Protein AF-A0A353VWL2-F1 (afdb_monomer_lite)

Secondary structure (DSSP, 8-state):
-HHHHHHT---S-HHHHHHHHHHHHHHHHHHHHHHHHHHHHT---SS-HHHHHHHHTPPSSHHHHHHHHHHHHHHHTTSS-SSTTT--

pLDDT: mean 78.68, std 9.98, range [53.0, 93.0]

Foldseek 3Di:
DLVVVLVPPDDPDVVVNVVVVVVSVVVVVVVVVVVVVVVLVVDFQLDDLVVVCVVVVDDDDVVSVVLRVVSSVCCSVVVFPSDPVRSD

Sequence (88 aa):
LLTLCRADITTKNPQRVKKYMSNFEQVELKMKDVAERDALKSFQSPVRGAEIMKICGLTEGPVVGEIKVAIEEAILDGKIDNNYESAY

Radius of gyration: 22.25 Å; chains: 1; bounding box: 47×24×58 Å

Structure (mmCIF, N/CA/C/O backbone):
data_AF-A0A353VWL2-F1
#
_entry.id   AF-A0A353VWL2-F1
#
loop_
_atom_site.group_PDB
_atom_site.id
_atom_site.type_symbol
_atom_site.label_atom_id
_atom_site.label_alt_id
_atom_site.label_comp_id
_atom_site.label_asym_id
_atom_site.label_entity_id
_atom_site.label_seq_id
_atom_site.pdbx_PDB_ins_code
_atom_site.Cartn_x
_atom_site.Cartn_y
_atom_site.Cartn_z
_atom_site.occupancy
_atom_site.B_iso_or_equiv
_atom_site.auth_seq_id
_atom_site.auth_comp_id
_atom_site.auth_asym_id
_atom_site.auth_atom_id
_atom_site.pdbx_PDB_model_num
ATOM 1 N N . LEU A 1 1 ? 1.433 6.050 -16.817 1.00 69.31 1 LEU A N 1
ATOM 2 C CA . LEU A 1 1 ? 2.796 6.614 -16.653 1.00 69.31 1 LEU A CA 1
ATOM 3 C C . LEU A 1 1 ? 3.876 5.656 -17.180 1.00 69.31 1 LEU A C 1
ATOM 5 O O . LEU A 1 1 ? 4.535 6.010 -18.145 1.00 69.31 1 LEU A O 1
ATOM 9 N N . LEU A 1 2 ? 3.994 4.428 -16.648 1.00 83.38 2 LEU A N 1
ATOM 10 C CA . LEU A 1 2 ? 4.995 3.419 -17.067 1.00 83.38 2 LEU A CA 1
ATOM 11 C C . LEU A 1 2 ? 5.006 3.083 -18.572 1.00 83.38 2 LEU A C 1
ATOM 13 O O . LEU A 1 2 ? 6.075 2.954 -19.160 1.00 83.38 2 LEU A O 1
ATOM 17 N N . THR A 1 3 ? 3.836 2.982 -19.209 1.00 82.81 3 THR A N 1
ATOM 18 C CA . THR A 1 3 ? 3.699 2.653 -20.641 1.00 82.81 3 THR A CA 1
ATOM 19 C C . THR A 1 3 ? 4.413 3.648 -21.559 1.00 82.81 3 THR A C 1
ATOM 21 O O . THR A 1 3 ? 5.049 3.242 -22.527 1.00 82.81 3 THR A O 1
ATOM 24 N N . LEU A 1 4 ? 4.356 4.945 -21.236 1.00 85.94 4 LEU A N 1
ATOM 25 C CA . LEU A 1 4 ? 5.017 5.994 -22.019 1.00 85.94 4 LEU A CA 1
ATOM 26 C C . LEU A 1 4 ? 6.537 5.951 -21.822 1.00 85.94 4 LEU A C 1
ATOM 28 O O . LEU A 1 4 ? 7.282 6.029 -22.791 1.00 85.94 4 LEU A O 1
ATOM 32 N N . CYS A 1 5 ? 7.001 5.723 -20.590 1.00 83.19 5 CYS A N 1
ATOM 33 C CA . CYS A 1 5 ? 8.428 5.561 -20.301 1.00 83.19 5 CYS A CA 1
ATOM 34 C C . CYS A 1 5 ? 9.033 4.321 -20.983 1.00 83.19 5 CYS A C 1
ATOM 36 O O . CYS A 1 5 ? 10.199 4.338 -21.363 1.00 83.19 5 CYS A O 1
ATOM 38 N N . ARG A 1 6 ? 8.244 3.252 -21.162 1.00 83.62 6 ARG A N 1
ATOM 39 C CA . ARG A 1 6 ? 8.655 2.057 -21.916 1.00 83.62 6 ARG A CA 1
ATOM 40 C C . ARG A 1 6 ? 8.806 2.353 -23.410 1.00 83.62 6 ARG A C 1
ATOM 42 O O . ARG A 1 6 ? 9.734 1.844 -24.034 1.00 83.62 6 ARG A O 1
ATOM 49 N N . ALA A 1 7 ? 7.905 3.164 -23.966 1.00 84.25 7 ALA A N 1
ATOM 50 C CA . ALA A 1 7 ? 7.939 3.575 -25.368 1.00 84.25 7 ALA A CA 1
ATOM 51 C C . ALA A 1 7 ? 9.137 4.489 -25.690 1.00 84.25 7 ALA A C 1
ATOM 53 O O . ALA A 1 7 ? 9.657 4.439 -26.800 1.00 84.25 7 ALA A O 1
ATOM 54 N N . ASP A 1 8 ? 9.615 5.258 -24.709 1.00 84.31 8 ASP A N 1
ATOM 55 C CA . ASP A 1 8 ? 10.740 6.196 -24.849 1.00 84.31 8 ASP A CA 1
ATOM 56 C C . ASP A 1 8 ? 12.132 5.523 -24.796 1.00 84.31 8 ASP A C 1
ATOM 58 O O . ASP A 1 8 ? 13.172 6.176 -24.871 1.00 84.31 8 ASP A O 1
ATOM 62 N N . ILE A 1 9 ? 12.197 4.187 -24.689 1.00 82.31 9 ILE A N 1
ATOM 63 C CA . ILE A 1 9 ? 13.461 3.439 -24.761 1.00 82.31 9 ILE A CA 1
ATOM 64 C C . ILE A 1 9 ? 13.942 3.408 -26.219 1.00 82.31 9 ILE A C 1
ATOM 66 O O . ILE A 1 9 ? 13.788 2.424 -26.941 1.00 82.31 9 ILE A O 1
ATOM 70 N N . THR A 1 10 ? 14.584 4.489 -26.656 1.00 80.56 10 THR A N 1
ATOM 71 C CA . THR A 1 10 ? 15.155 4.615 -28.000 1.00 80.56 10 THR A CA 1
ATOM 72 C C . THR A 1 10 ? 16.676 4.491 -27.936 1.00 80.56 10 THR A C 1
ATOM 74 O O . THR A 1 10 ? 17.415 5.474 -27.902 1.00 80.56 10 THR A O 1
ATOM 77 N N . THR A 1 11 ? 17.195 3.263 -27.890 1.00 83.00 11 THR A N 1
ATOM 78 C CA . THR A 1 11 ? 18.642 3.022 -27.985 1.00 83.00 11 THR A CA 1
ATOM 79 C C . THR A 1 11 ? 18.947 1.925 -28.994 1.00 83.00 11 THR A C 1
ATOM 81 O O . THR A 1 11 ? 18.314 0.875 -28.995 1.00 83.00 11 THR A O 1
ATOM 84 N N . LYS A 1 12 ? 19.953 2.152 -29.848 1.00 86.56 12 LYS A N 1
ATOM 85 C CA . LYS A 1 12 ? 20.433 1.154 -30.821 1.00 86.56 12 LYS A CA 1
ATOM 86 C C . LYS A 1 12 ? 21.220 0.010 -30.170 1.00 86.56 12 LYS A C 1
ATOM 88 O O . LYS A 1 12 ? 21.559 -0.950 -30.850 1.00 86.56 12 LYS A O 1
ATOM 93 N N . ASN A 1 13 ? 21.546 0.111 -28.876 1.00 91.62 13 ASN A N 1
ATOM 94 C CA . ASN A 1 13 ? 22.289 -0.923 -28.163 1.00 91.62 13 ASN A CA 1
ATOM 95 C C . ASN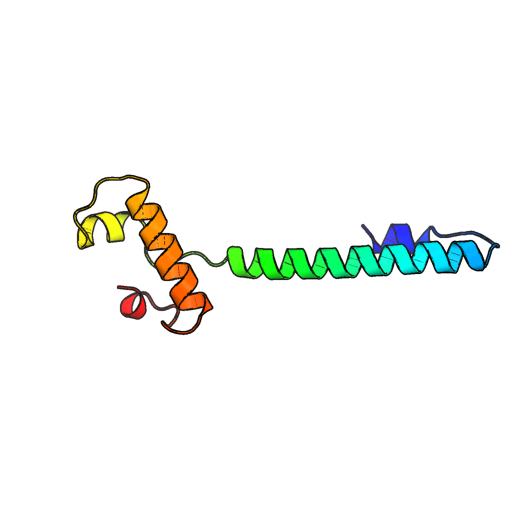 A 1 13 ? 21.325 -1.996 -27.603 1.00 91.62 13 ASN A C 1
ATOM 97 O O . ASN A 1 13 ? 20.636 -1.726 -26.612 1.00 91.62 13 ASN A O 1
ATOM 101 N N . PRO A 1 14 ? 21.318 -3.226 -28.153 1.00 89.06 14 PRO A N 1
ATOM 102 C CA . PRO A 1 14 ? 20.377 -4.274 -27.751 1.00 89.06 14 PRO A CA 1
ATOM 103 C C . PRO A 1 14 ? 20.564 -4.738 -26.298 1.00 89.06 14 PRO A C 1
ATOM 105 O O . PRO A 1 14 ? 19.600 -5.126 -25.640 1.00 89.06 14 PRO A O 1
ATOM 108 N N . GLN A 1 15 ? 21.782 -4.651 -25.752 1.00 91.69 15 GLN A N 1
ATOM 109 C CA . GLN A 1 15 ? 22.065 -5.023 -24.361 1.00 91.69 15 GLN A CA 1
ATOM 110 C C . GLN A 1 15 ? 21.415 -4.034 -23.388 1.00 91.69 15 GLN A C 1
ATOM 112 O O . GLN A 1 15 ? 20.864 -4.434 -22.361 1.00 91.69 15 GLN A O 1
ATOM 117 N N . ARG A 1 16 ? 21.428 -2.738 -23.731 1.00 87.94 16 ARG A N 1
ATOM 118 C CA . ARG A 1 16 ? 20.763 -1.692 -22.942 1.00 87.94 16 ARG A CA 1
ATOM 119 C C . ARG A 1 16 ? 19.247 -1.834 -23.001 1.00 87.94 16 ARG A C 1
ATOM 121 O O . ARG A 1 16 ? 18.619 -1.761 -21.951 1.00 87.94 16 ARG A O 1
ATOM 128 N N . VAL A 1 17 ? 18.678 -2.114 -24.179 1.00 87.94 17 VAL A N 1
ATOM 129 C CA . VAL A 1 17 ? 17.237 -2.397 -24.324 1.00 87.94 17 VAL A CA 1
ATOM 130 C C . VAL A 1 17 ? 16.824 -3.547 -23.407 1.00 87.94 17 VAL A C 1
ATOM 132 O O . VAL A 1 17 ? 15.914 -3.382 -22.598 1.00 87.94 17 VAL A O 1
ATOM 135 N N . LYS A 1 18 ? 17.538 -4.680 -23.464 1.00 89.06 18 LYS A N 1
ATOM 136 C CA . LYS A 1 18 ? 17.235 -5.853 -22.631 1.00 89.06 18 LYS A CA 1
ATOM 137 C C . LYS A 1 18 ? 17.310 -5.533 -21.135 1.00 89.06 18 LYS A C 1
ATOM 139 O O . LYS A 1 18 ? 16.418 -5.915 -20.383 1.00 89.06 18 LYS A O 1
ATOM 144 N N . LYS A 1 19 ? 18.342 -4.797 -20.709 1.00 90.31 19 LYS A N 1
ATOM 145 C CA . LYS A 1 19 ? 18.510 -4.378 -19.310 1.00 90.31 19 LYS A CA 1
ATOM 146 C C . LYS A 1 19 ? 17.365 -3.478 -18.839 1.00 90.31 19 LYS A C 1
ATOM 148 O O . LYS A 1 19 ? 16.811 -3.712 -17.771 1.00 90.31 19 LYS A O 1
ATOM 153 N N . TYR A 1 20 ? 17.005 -2.459 -19.619 1.00 88.50 20 TYR A N 1
ATOM 154 C CA . TYR A 1 20 ? 15.943 -1.530 -19.233 1.00 88.50 20 TYR A CA 1
ATOM 155 C C . TYR A 1 20 ? 14.577 -2.213 -19.205 1.00 88.50 20 TYR A C 1
ATOM 157 O O . TYR A 1 20 ? 13.867 -2.067 -18.217 1.00 88.50 20 TYR A O 1
ATOM 165 N N . MET A 1 21 ? 14.245 -3.020 -20.217 1.00 88.44 21 MET A N 1
ATOM 166 C CA . MET A 1 21 ? 12.981 -3.763 -20.248 1.00 88.44 21 MET A CA 1
ATOM 167 C C . MET A 1 21 ? 12.842 -4.708 -19.051 1.00 88.44 21 MET A C 1
ATOM 16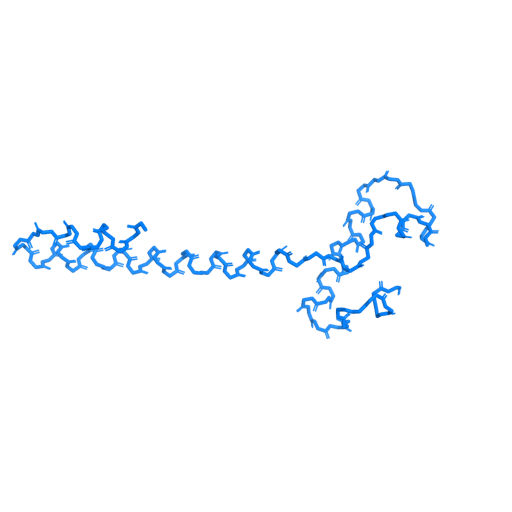9 O O . MET A 1 21 ? 11.809 -4.690 -18.389 1.00 88.44 21 MET A O 1
ATOM 173 N N . SER A 1 22 ? 13.904 -5.445 -18.707 1.00 90.94 22 SER A N 1
ATOM 174 C CA . SER A 1 22 ? 13.902 -6.329 -17.535 1.00 90.94 22 SER A CA 1
ATOM 175 C C . SER A 1 22 ? 13.657 -5.568 -16.229 1.00 90.94 22 SER A C 1
ATOM 177 O O . SER A 1 22 ? 12.914 -6.040 -15.372 1.00 90.94 22 SER A O 1
ATOM 179 N N . ASN A 1 23 ? 14.238 -4.375 -16.075 1.00 89.50 23 ASN A N 1
ATOM 180 C CA . ASN A 1 23 ? 14.001 -3.547 -14.893 1.00 89.50 23 ASN A CA 1
ATOM 181 C C . ASN A 1 23 ? 12.559 -3.019 -14.848 1.00 89.50 23 ASN A C 1
ATOM 183 O O . ASN A 1 23 ? 11.953 -2.997 -13.779 1.00 89.50 23 ASN A O 1
ATOM 187 N N . PHE A 1 24 ? 12.002 -2.611 -15.992 1.00 89.62 24 PHE A N 1
ATOM 188 C CA . PHE A 1 24 ? 10.610 -2.163 -16.082 1.00 89.62 24 PHE A CA 1
ATOM 189 C C . PHE A 1 24 ? 9.631 -3.272 -15.692 1.00 89.62 24 PHE A C 1
ATOM 191 O O . PHE A 1 24 ? 8.720 -3.019 -14.910 1.00 89.62 24 PHE A O 1
ATOM 198 N N . GLU A 1 25 ? 9.855 -4.496 -16.167 1.00 90.00 25 GLU A N 1
ATOM 199 C CA . GLU A 1 25 ? 9.035 -5.661 -15.812 1.00 90.00 25 GLU A CA 1
ATOM 200 C C . GLU A 1 25 ? 9.072 -5.947 -14.306 1.00 90.00 25 GLU A C 1
ATOM 202 O O . GLU A 1 25 ? 8.033 -6.192 -13.695 1.00 90.00 25 GLU A O 1
ATOM 207 N N . GLN A 1 26 ? 10.245 -5.844 -13.672 1.00 93.00 26 GLN A N 1
ATOM 208 C CA . GLN A 1 26 ? 10.359 -6.012 -12.220 1.00 93.00 26 GLN A CA 1
ATOM 209 C C . GLN A 1 26 ? 9.597 -4.941 -11.434 1.00 93.00 26 GLN A C 1
ATOM 211 O O . GLN A 1 26 ? 8.979 -5.250 -10.414 1.00 93.00 26 GLN A O 1
ATOM 216 N N . VAL A 1 27 ? 9.649 -3.684 -11.878 1.00 92.19 27 VAL A N 1
ATOM 217 C CA . VAL A 1 27 ? 8.904 -2.592 -11.236 1.00 92.19 27 VAL A CA 1
ATOM 218 C C . VAL A 1 27 ? 7.401 -2.795 -11.418 1.00 92.19 27 VAL A C 1
ATOM 220 O O . VAL A 1 27 ? 6.655 -2.665 -10.453 1.00 92.19 27 VAL A O 1
ATOM 223 N N . GLU A 1 28 ? 6.957 -3.171 -12.617 1.00 90.50 28 GLU A N 1
ATOM 224 C CA . GLU A 1 28 ? 5.548 -3.434 -12.918 1.00 90.50 28 GLU A CA 1
ATOM 225 C C . GLU A 1 28 ? 4.980 -4.578 -12.062 1.00 90.50 28 GLU A C 1
ATOM 227 O O . GLU A 1 28 ? 3.894 -4.442 -11.500 1.00 90.50 28 GLU A O 1
ATOM 232 N N . LEU A 1 29 ? 5.740 -5.664 -11.885 1.00 92.44 29 LEU A N 1
ATOM 233 C CA . LEU A 1 29 ? 5.375 -6.771 -10.994 1.00 92.44 29 LEU A CA 1
ATOM 234 C C . LEU A 1 29 ? 5.231 -6.319 -9.537 1.00 92.44 29 LEU A C 1
ATOM 236 O O . LEU A 1 29 ? 4.230 -6.623 -8.896 1.00 92.44 29 LEU A O 1
ATOM 240 N N . LYS A 1 30 ? 6.200 -5.555 -9.020 1.00 91.31 30 LYS A N 1
ATOM 241 C CA . LYS A 1 30 ? 6.147 -5.037 -7.644 1.00 91.31 30 LYS A CA 1
ATOM 242 C C . LYS A 1 30 ? 4.975 -4.085 -7.430 1.00 91.31 30 LYS A C 1
ATOM 244 O O . LYS A 1 30 ? 4.356 -4.112 -6.375 1.00 91.31 30 LYS A O 1
ATOM 249 N N . MET A 1 31 ? 4.665 -3.245 -8.415 1.00 89.50 31 MET A N 1
ATOM 250 C CA . MET A 1 31 ? 3.523 -2.337 -8.327 1.00 89.50 31 MET A CA 1
ATOM 251 C C . MET A 1 31 ? 2.193 -3.087 -8.294 1.00 89.50 31 MET A C 1
ATOM 253 O O . MET A 1 31 ? 1.319 -2.694 -7.529 1.00 89.50 31 MET A O 1
ATOM 257 N N . LYS A 1 32 ? 2.045 -4.166 -9.076 1.00 89.56 32 LYS A N 1
ATOM 258 C CA . LYS A 1 32 ? 0.860 -5.036 -9.006 1.00 89.56 32 LYS A CA 1
ATOM 259 C C . LYS A 1 32 ? 0.717 -5.682 -7.631 1.00 89.56 32 LYS A C 1
ATOM 261 O O . LYS A 1 32 ? -0.339 -5.565 -7.029 1.00 89.56 32 LYS A O 1
ATOM 266 N N . ASP A 1 33 ? 1.796 -6.257 -7.109 1.00 88.38 33 ASP A N 1
ATOM 267 C CA . ASP A 1 33 ? 1.824 -6.885 -5.782 1.00 88.38 33 ASP A CA 1
ATOM 268 C C . ASP A 1 33 ? 1.447 -5.896 -4.660 1.00 88.38 33 ASP A C 1
ATOM 270 O O . ASP A 1 33 ? 0.655 -6.205 -3.773 1.00 88.38 33 ASP A O 1
ATOM 274 N N . VAL A 1 34 ? 1.953 -4.659 -4.721 1.00 86.31 34 VAL A N 1
ATOM 275 C CA . VAL A 1 34 ? 1.555 -3.601 -3.777 1.00 86.31 34 VAL A CA 1
ATOM 276 C C . VAL A 1 34 ? 0.088 -3.211 -3.958 1.00 86.31 34 VAL A C 1
ATOM 278 O O . VAL A 1 34 ? -0.625 -3.121 -2.967 1.00 86.31 34 VAL A O 1
ATOM 281 N N . ALA A 1 35 ? -0.383 -3.023 -5.194 1.00 84.38 35 ALA A N 1
ATOM 282 C CA . ALA A 1 35 ? -1.772 -2.657 -5.462 1.00 84.38 35 ALA A CA 1
ATOM 283 C C . ALA A 1 35 ? -2.766 -3.734 -4.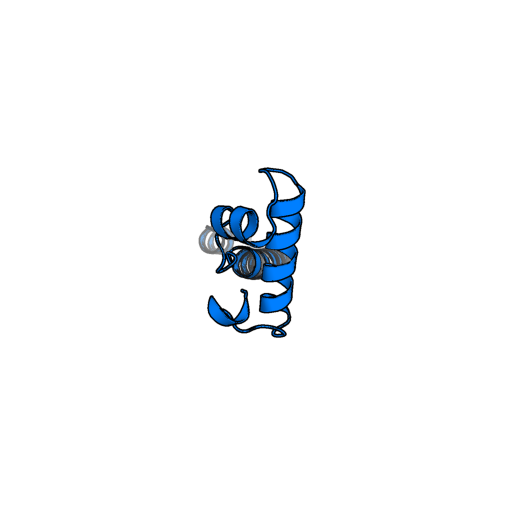998 1.00 84.38 35 ALA A C 1
ATOM 285 O O . ALA A 1 35 ? -3.815 -3.396 -4.462 1.00 84.38 35 ALA A O 1
ATOM 286 N N . GLU A 1 36 ? -2.437 -5.015 -5.165 1.00 82.25 36 GLU A N 1
ATOM 287 C CA . GLU A 1 36 ? -3.247 -6.136 -4.676 1.00 82.25 36 GLU A CA 1
ATOM 288 C C . GLU A 1 36 ? -3.285 -6.168 -3.145 1.00 82.25 36 GLU A C 1
ATOM 290 O O . GLU A 1 36 ? -4.360 -6.270 -2.553 1.00 82.25 36 GLU A O 1
ATOM 295 N N . ARG A 1 37 ? -2.136 -5.993 -2.481 1.00 76.44 37 ARG A N 1
ATOM 296 C CA . ARG A 1 37 ? -2.081 -5.892 -1.013 1.00 76.44 37 ARG A CA 1
ATOM 297 C C . ARG A 1 37 ? -2.844 -4.685 -0.479 1.00 76.44 37 ARG A C 1
ATOM 299 O O . ARG A 1 37 ? -3.521 -4.803 0.539 1.00 76.44 37 ARG A O 1
ATOM 306 N N . ASP A 1 38 ? -2.743 -3.541 -1.141 1.00 76.75 38 ASP A N 1
ATOM 307 C CA . ASP A 1 38 ? -3.475 -2.337 -0.751 1.00 76.75 38 ASP A 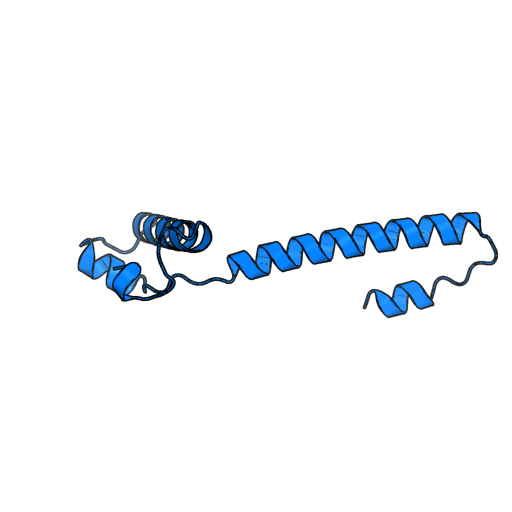CA 1
ATOM 308 C C . ASP A 1 38 ? -4.976 -2.489 -1.013 1.00 76.75 38 ASP A C 1
ATOM 310 O O . ASP A 1 38 ? -5.779 -2.052 -0.192 1.00 76.75 38 ASP A O 1
ATOM 314 N N . ALA A 1 39 ? -5.378 -3.167 -2.092 1.00 76.06 39 ALA A N 1
ATOM 315 C CA . ALA A 1 39 ? -6.777 -3.500 -2.338 1.00 76.06 39 ALA A CA 1
ATOM 316 C C . ALA A 1 39 ? -7.346 -4.394 -1.224 1.00 76.06 39 ALA A C 1
ATOM 318 O O . ALA A 1 39 ? -8.434 -4.113 -0.723 1.00 76.06 39 ALA A O 1
ATOM 319 N N . LEU A 1 40 ? -6.590 -5.398 -0.767 1.00 68.38 40 LEU A N 1
ATOM 320 C CA . LEU A 1 40 ? -6.973 -6.235 0.377 1.00 68.38 40 LEU A CA 1
ATOM 321 C C . LEU A 1 40 ? -7.085 -5.423 1.678 1.00 68.38 40 LEU A C 1
ATOM 323 O O . LEU A 1 40 ? -8.016 -5.629 2.445 1.00 68.38 40 LEU A O 1
ATOM 327 N N . LYS A 1 41 ? -6.186 -4.457 1.904 1.00 65.50 41 LYS A N 1
ATOM 328 C CA . LYS A 1 41 ? -6.231 -3.552 3.070 1.00 65.50 41 LYS A CA 1
ATOM 329 C C . LYS A 1 41 ? -7.318 -2.483 2.998 1.00 65.50 41 LYS A C 1
ATOM 331 O O . LYS A 1 41 ? -7.702 -1.936 4.024 1.00 65.50 41 LYS A O 1
ATOM 336 N N . SER A 1 42 ? -7.792 -2.141 1.801 1.00 62.44 42 SER A N 1
ATOM 337 C CA . SER A 1 42 ? -8.896 -1.190 1.630 1.00 62.44 42 SER A CA 1
ATOM 338 C C . 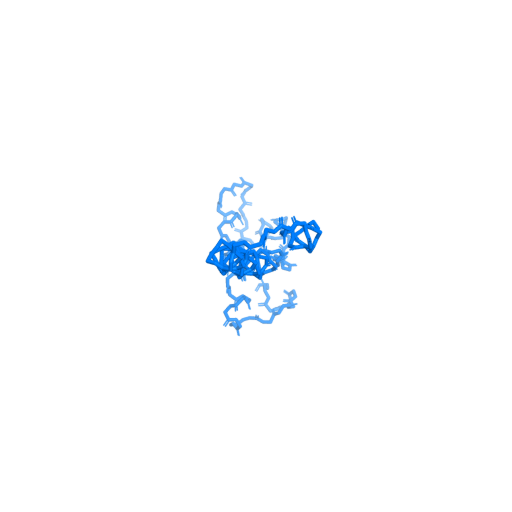SER A 1 42 ? -10.233 -1.745 2.128 1.00 62.44 42 SER A C 1
ATOM 340 O O . SER A 1 42 ? -11.200 -0.994 2.263 1.00 62.44 42 SER A O 1
ATOM 342 N N . PHE A 1 43 ? -10.276 -3.045 2.428 1.00 64.31 43 PHE A N 1
ATOM 343 C CA . PHE A 1 43 ? -11.395 -3.687 3.082 1.00 64.31 43 PHE A CA 1
ATOM 344 C C . PHE A 1 43 ? -11.636 -3.052 4.457 1.00 64.31 43 PHE A C 1
ATOM 346 O O . PHE A 1 43 ? -10.814 -3.148 5.360 1.00 64.31 43 PHE A O 1
ATOM 353 N N . GLN A 1 44 ? -12.755 -2.348 4.592 1.00 62.47 44 GLN A N 1
ATOM 354 C CA . GLN A 1 44 ? -13.178 -1.758 5.857 1.00 62.47 44 GLN A CA 1
ATOM 355 C C . GLN A 1 44 ? -13.987 -2.788 6.643 1.00 62.47 44 GLN A C 1
ATOM 357 O O . GLN A 1 44 ? -14.864 -3.432 6.066 1.00 62.47 44 GLN A O 1
ATOM 362 N N . SER A 1 45 ? -13.753 -2.885 7.955 1.00 66.19 45 SER A N 1
ATOM 363 C CA . SER A 1 45 ? -14.629 -3.651 8.847 1.00 66.19 45 SER A CA 1
ATOM 364 C C . SER A 1 45 ? -16.109 -3.273 8.639 1.00 66.19 45 SER A C 1
ATOM 366 O O . SER A 1 45 ? -16.433 -2.077 8.611 1.00 66.19 45 SER A O 1
ATOM 368 N N . PRO A 1 46 ? -17.031 -4.253 8.543 1.00 67.94 46 PRO A N 1
ATOM 369 C CA . PRO A 1 46 ? -18.466 -3.989 8.432 1.00 67.94 46 PRO A CA 1
ATOM 370 C C . PRO A 1 46 ? -19.052 -3.364 9.711 1.00 67.94 46 PRO A C 1
ATOM 372 O O . PRO A 1 46 ? -20.156 -2.819 9.667 1.00 67.94 46 PRO A O 1
ATOM 375 N N . VAL A 1 47 ? -18.318 -3.401 10.833 1.00 71.88 47 VAL A N 1
ATOM 376 C CA . VAL A 1 47 ? -18.762 -2.894 12.138 1.00 71.88 47 VAL A CA 1
ATOM 377 C C . VAL A 1 47 ? -18.135 -1.534 12.435 1.00 71.88 47 VAL A C 1
ATOM 379 O O . VAL A 1 47 ? -16.921 -1.318 12.340 1.00 71.88 47 VAL A O 1
ATOM 382 N N . ARG A 1 48 ? -18.964 -0.566 12.836 1.00 76.81 48 ARG A N 1
ATOM 383 C CA . ARG A 1 48 ? -18.479 0.775 13.179 1.00 76.81 48 ARG A CA 1
ATOM 384 C C . ARG A 1 48 ? -17.875 0.780 14.579 1.00 76.81 48 ARG A C 1
ATOM 386 O O . ARG A 1 48 ? -18.366 0.139 15.500 1.00 76.81 48 ARG A O 1
ATOM 393 N N . GLY A 1 49 ? -16.858 1.622 14.787 1.00 72.38 49 GLY A N 1
ATOM 394 C CA . GLY A 1 49 ? -16.218 1.769 16.106 1.00 72.38 49 GLY A CA 1
ATOM 395 C C . GLY A 1 49 ? -17.206 2.151 17.217 1.00 72.38 49 GLY A C 1
ATOM 396 O O . GLY A 1 49 ? -17.063 1.705 18.347 1.00 72.38 49 GLY A O 1
ATOM 397 N N . ALA A 1 50 ? -18.256 2.909 16.879 1.00 78.06 50 ALA A N 1
ATOM 398 C CA . ALA A 1 50 ? -19.329 3.267 17.806 1.00 78.06 50 ALA A CA 1
ATOM 399 C C . ALA A 1 50 ? -20.155 2.068 18.299 1.00 78.06 50 ALA A C 1
ATOM 401 O O . ALA A 1 50 ? -20.676 2.103 19.411 1.00 78.06 50 ALA A O 1
ATOM 402 N N . GLU A 1 51 ? -20.286 1.023 17.488 1.00 76.00 51 GLU A N 1
ATOM 403 C CA . GLU A 1 51 ? -21.027 -0.186 17.848 1.00 76.00 51 GLU A CA 1
ATOM 404 C C . GLU A 1 51 ? -20.175 -1.085 18.733 1.00 76.00 51 GLU A C 1
ATOM 406 O O . GLU A 1 51 ? -20.649 -1.502 19.784 1.00 76.00 51 GLU A O 1
ATOM 411 N N . ILE A 1 52 ? -18.891 -1.250 18.397 1.00 77.81 52 ILE A N 1
ATOM 412 C CA . ILE A 1 52 ? -17.912 -1.960 19.237 1.00 77.81 52 ILE A CA 1
ATOM 413 C C . ILE A 1 52 ? -17.875 -1.352 20.646 1.00 77.81 52 ILE A C 1
ATOM 415 O O . ILE A 1 52 ? -17.947 -2.070 21.640 1.00 77.81 52 ILE A O 1
ATOM 419 N N . MET A 1 53 ? -17.844 -0.019 20.748 1.00 81.81 53 MET A N 1
ATOM 420 C 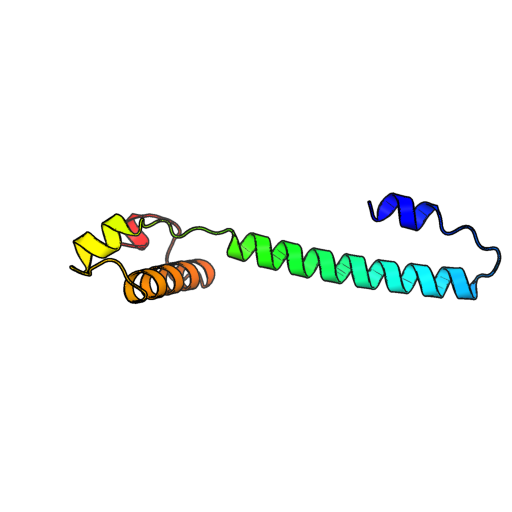CA . MET A 1 53 ? -17.880 0.675 22.041 1.00 81.81 53 MET A CA 1
ATOM 421 C C . MET A 1 53 ? -19.158 0.373 22.838 1.00 81.81 53 MET A C 1
ATOM 423 O O . MET A 1 53 ? -19.089 0.163 24.047 1.00 81.81 53 MET A O 1
ATOM 427 N N . LYS A 1 54 ? -20.323 0.310 22.179 1.00 81.25 54 LYS A N 1
ATOM 428 C CA . LYS A 1 54 ? -21.604 0.013 22.841 1.00 81.25 54 LYS A CA 1
ATOM 429 C C . LYS A 1 54 ? -21.726 -1.443 23.285 1.00 81.25 54 LYS A C 1
ATOM 431 O O . LYS A 1 54 ? -22.233 -1.684 24.374 1.00 81.25 54 LYS A O 1
ATOM 436 N N . ILE A 1 55 ? -21.294 -2.388 22.452 1.00 79.56 55 ILE A N 1
ATOM 437 C CA . ILE A 1 55 ? -21.437 -3.831 22.700 1.00 79.56 55 ILE A CA 1
ATOM 438 C C . ILE A 1 55 ? -20.427 -4.288 23.752 1.00 79.56 55 ILE A C 1
ATOM 440 O O . ILE A 1 55 ? -20.788 -4.968 24.709 1.00 79.56 55 ILE A O 1
ATOM 444 N N . CYS A 1 56 ? -19.168 -3.869 23.613 1.00 77.56 56 CYS A N 1
ATOM 445 C CA . CYS A 1 56 ? -18.097 -4.258 24.526 1.00 77.56 56 CYS A CA 1
ATOM 446 C C . CYS A 1 56 ? -18.011 -3.364 25.776 1.00 77.56 56 CYS A C 1
ATOM 448 O O . CYS A 1 56 ? -17.215 -3.648 26.667 1.00 77.56 56 CYS A O 1
ATOM 450 N N . GLY A 1 57 ? -18.791 -2.276 25.849 1.00 79.62 57 GLY A N 1
ATOM 451 C CA . GLY A 1 57 ? -18.748 -1.320 26.963 1.00 79.62 57 GLY A CA 1
ATOM 452 C C . GLY A 1 57 ? -17.408 -0.585 27.089 1.00 79.62 57 GLY A C 1
ATOM 453 O O . GLY A 1 57 ? -17.022 -0.188 28.187 1.00 79.62 57 GLY A O 1
ATOM 454 N N . LEU A 1 58 ? -16.675 -0.445 25.981 1.00 80.81 58 LEU A N 1
ATOM 455 C CA . LEU A 1 58 ? -15.332 0.133 25.942 1.00 80.81 58 LEU A CA 1
ATOM 456 C C . LEU A 1 58 ? -15.379 1.627 25.619 1.00 80.81 58 LEU A C 1
ATOM 458 O O . LEU A 1 58 ? -16.199 2.087 24.824 1.00 80.81 58 LEU A O 1
ATOM 462 N N . THR A 1 59 ? -14.452 2.383 26.201 1.00 79.12 59 THR A N 1
ATOM 463 C CA . THR A 1 59 ? -14.197 3.773 25.813 1.00 79.12 59 THR A CA 1
ATOM 464 C C . THR A 1 59 ? -13.357 3.834 24.540 1.00 79.12 59 THR A C 1
ATOM 466 O O . THR A 1 59 ? -12.644 2.885 24.205 1.00 79.12 59 THR A O 1
ATOM 469 N N . GLU A 1 60 ? -13.407 4.966 23.840 1.00 80.00 60 GLU A N 1
ATOM 470 C CA . GLU A 1 60 ? -12.530 5.224 22.697 1.00 80.00 60 GLU A CA 1
ATOM 471 C C . GLU A 1 60 ? -11.056 5.007 23.077 1.00 80.00 60 GLU A C 1
ATOM 473 O O . GLU A 1 60 ? -10.592 5.445 24.131 1.00 80.00 60 GLU A O 1
ATOM 478 N N . GLY A 1 61 ? -10.321 4.265 22.249 1.00 81.56 61 GLY A N 1
ATOM 479 C CA . GLY A 1 61 ? -8.952 3.886 22.574 1.00 81.56 61 GLY A CA 1
ATOM 480 C C . GLY A 1 61 ? -8.378 2.800 21.664 1.00 81.56 61 GLY A C 1
ATOM 481 O O . GLY A 1 61 ? -9.074 2.305 20.772 1.00 81.56 61 GLY A O 1
ATOM 482 N N . PRO A 1 62 ? -7.111 2.409 21.892 1.00 83.06 62 PRO A N 1
ATOM 483 C CA . PRO A 1 62 ? -6.402 1.430 21.065 1.00 83.06 62 PRO A CA 1
ATOM 484 C C . PRO A 1 62 ? -7.101 0.065 21.022 1.00 83.06 62 PRO A C 1
ATOM 486 O O . PRO A 1 62 ? -7.120 -0.569 19.973 1.00 83.06 62 PRO A O 1
ATOM 489 N N . VAL A 1 63 ? -7.780 -0.325 22.106 1.00 83.75 63 VAL A N 1
ATOM 490 C CA . VAL A 1 63 ? -8.532 -1.588 22.210 1.00 83.75 63 VAL A CA 1
ATOM 491 C C . VAL A 1 63 ? -9.640 -1.691 21.152 1.00 83.75 63 VAL A C 1
ATOM 493 O O . VAL A 1 63 ? -9.840 -2.744 20.558 1.00 83.75 63 VAL A O 1
ATOM 496 N N . VAL A 1 64 ? -10.335 -0.587 20.849 1.00 82.25 64 VAL A N 1
ATOM 497 C CA . VAL A 1 64 ? -11.366 -0.565 19.792 1.00 82.25 64 VAL A CA 1
ATOM 498 C C . VAL A 1 64 ? -10.732 -0.761 18.410 1.00 82.25 64 VAL A C 1
ATOM 500 O O . VAL A 1 64 ? -11.331 -1.379 17.533 1.00 82.25 64 VAL A O 1
ATOM 503 N N . GLY A 1 65 ? -9.512 -0.250 18.216 1.00 79.88 65 GLY A N 1
ATOM 504 C CA . GLY A 1 65 ? -8.726 -0.466 17.002 1.00 79.88 65 GLY A CA 1
ATOM 505 C C . GLY A 1 65 ? -8.293 -1.923 16.843 1.00 79.88 65 GLY A C 1
ATOM 506 O O . GLY A 1 65 ? -8.455 -2.479 15.763 1.00 79.88 65 GLY A O 1
ATOM 507 N N . GLU A 1 66 ? -7.820 -2.557 17.916 1.00 83.38 66 GLU A N 1
ATOM 508 C CA . GLU A 1 66 ? -7.441 -3.978 17.915 1.00 83.38 66 GLU A CA 1
ATOM 509 C C . GLU A 1 66 ? -8.623 -4.884 17.555 1.00 83.38 66 GLU A C 1
ATOM 511 O O . GLU A 1 66 ? -8.480 -5.777 16.724 1.00 83.38 66 GLU A O 1
ATOM 516 N N . ILE A 1 67 ? -9.814 -4.608 18.099 1.00 81.62 67 ILE A N 1
ATOM 517 C CA . ILE A 1 67 ? -11.033 -5.360 17.764 1.00 81.62 67 ILE A CA 1
ATOM 518 C C . ILE A 1 67 ? -11.397 -5.184 16.285 1.00 81.62 67 ILE A C 1
ATOM 520 O O . ILE A 1 67 ? -11.741 -6.158 15.619 1.00 81.62 67 ILE A O 1
ATOM 524 N N . LYS A 1 68 ? -11.286 -3.966 15.739 1.00 79.25 68 LYS A N 1
ATOM 525 C CA . LYS A 1 68 ? -11.526 -3.732 14.307 1.00 79.25 68 LYS A CA 1
ATOM 526 C C . LYS A 1 68 ? -10.581 -4.537 13.422 1.00 79.25 68 LYS A C 1
ATOM 528 O O . LYS A 1 68 ? -11.048 -5.167 12.479 1.00 79.25 68 LYS A O 1
ATOM 533 N N . VAL A 1 69 ? -9.289 -4.530 13.747 1.00 80.94 69 VAL A N 1
ATOM 534 C CA . VAL A 1 69 ? -8.273 -5.280 12.998 1.00 80.94 69 VAL A CA 1
ATOM 535 C C . VAL A 1 69 ? -8.544 -6.780 13.089 1.00 80.94 69 VAL A C 1
ATOM 537 O O . VAL A 1 69 ? -8.521 -7.458 12.070 1.00 80.94 69 VAL A O 1
ATOM 540 N N . ALA A 1 70 ? -8.890 -7.293 14.272 1.00 80.56 70 ALA A N 1
ATOM 541 C CA . ALA A 1 70 ? -9.224 -8.704 14.452 1.00 80.56 70 ALA A CA 1
ATOM 542 C C . ALA A 1 70 ? -10.448 -9.137 13.619 1.00 80.56 70 ALA A C 1
ATOM 544 O O . ALA A 1 70 ? -10.454 -10.234 13.061 1.00 80.56 70 ALA A O 1
ATOM 545 N N . ILE A 1 71 ? -11.469 -8.278 13.499 1.00 78.06 71 ILE A N 1
ATOM 546 C CA . ILE A 1 71 ? -12.641 -8.529 12.642 1.00 78.06 71 ILE A CA 1
ATOM 547 C C . ILE A 1 71 ? -12.246 -8.496 11.157 1.00 78.06 71 ILE A C 1
ATOM 549 O O . ILE A 1 71 ? -12.654 -9.371 10.399 1.00 78.06 71 ILE A O 1
ATOM 553 N N . GLU A 1 72 ? -11.441 -7.518 10.733 1.00 76.44 72 GLU A N 1
ATOM 554 C CA . GLU A 1 72 ? -10.943 -7.424 9.351 1.00 76.44 72 GLU A CA 1
ATOM 555 C C . GLU A 1 72 ? -10.121 -8.660 8.963 1.00 76.44 72 GLU A C 1
ATOM 557 O O . GLU A 1 72 ? -10.355 -9.247 7.906 1.00 76.44 72 GLU A O 1
ATOM 562 N N . GLU A 1 73 ? -9.224 -9.113 9.840 1.00 75.69 73 GLU A N 1
ATOM 563 C CA . GLU A 1 73 ? -8.442 -10.334 9.638 1.00 75.69 73 GLU A CA 1
ATOM 564 C C . GLU A 1 73 ? -9.328 -11.583 9.579 1.00 75.69 73 GLU A C 1
ATOM 566 O O . GLU A 1 73 ? -9.136 -12.426 8.706 1.00 75.69 73 GLU A O 1
ATOM 571 N N . ALA A 1 74 ? -10.338 -11.701 10.447 1.00 77.69 74 ALA A N 1
ATOM 572 C CA . ALA A 1 74 ? -11.250 -12.844 10.438 1.00 77.69 74 ALA A CA 1
ATOM 573 C C . ALA A 1 74 ? -12.073 -12.944 9.140 1.00 77.69 74 ALA A C 1
ATOM 575 O O . ALA A 1 74 ? -12.357 -14.056 8.680 1.00 77.69 74 ALA A O 1
ATOM 576 N N . ILE A 1 75 ? -12.425 -11.804 8.539 1.00 74.19 75 ILE A N 1
ATOM 577 C CA . ILE A 1 75 ? -13.131 -11.758 7.253 1.00 74.19 75 ILE A CA 1
ATOM 578 C C . ILE A 1 75 ? -12.178 -12.068 6.092 1.00 74.19 75 ILE A C 1
ATOM 580 O O . ILE A 1 75 ? -12.532 -12.839 5.201 1.00 74.19 75 ILE A O 1
ATOM 584 N N . LEU A 1 76 ? -10.951 -11.535 6.114 1.00 71.69 76 LEU A N 1
ATOM 585 C CA . LEU A 1 76 ? -9.923 -11.844 5.111 1.00 71.69 76 LEU A CA 1
ATOM 586 C C . LEU A 1 76 ? -9.512 -13.326 5.128 1.00 71.69 76 LEU A C 1
ATOM 588 O O . LEU A 1 76 ? -9.288 -13.910 4.069 1.00 71.69 76 LEU A O 1
ATOM 592 N N . ASP A 1 77 ? -9.479 -13.946 6.310 1.00 74.38 77 ASP A N 1
ATOM 593 C CA . ASP A 1 77 ? -9.247 -15.383 6.503 1.00 74.38 77 ASP A CA 1
ATOM 594 C C . ASP A 1 77 ? -10.463 -16.251 6.110 1.00 74.38 77 ASP A C 1
ATOM 596 O O . ASP A 1 77 ? -10.378 -17.481 6.145 1.00 74.38 77 ASP A O 1
ATOM 600 N N . GLY A 1 78 ? -11.609 -15.642 5.777 1.00 68.12 78 GLY A N 1
ATOM 601 C CA . GLY A 1 78 ? -12.845 -16.346 5.421 1.00 68.12 78 GLY A CA 1
ATOM 602 C C . GLY A 1 78 ? -13.482 -17.118 6.580 1.00 68.12 78 GLY A C 1
ATOM 603 O O . GLY A 1 78 ? -14.278 -18.026 6.350 1.00 68.12 78 GLY A O 1
ATOM 604 N N . LYS A 1 79 ? -13.127 -16.791 7.830 1.00 68.56 79 LYS A N 1
ATOM 605 C CA . LYS A 1 79 ? -13.743 -17.383 9.030 1.00 68.56 79 LYS A CA 1
ATOM 606 C C . LYS A 1 79 ? -15.137 -16.812 9.286 1.00 68.56 79 LYS A C 1
ATOM 608 O O . LYS A 1 79 ? -15.946 -17.466 9.937 1.00 68.56 79 LYS A O 1
ATOM 613 N N . ILE A 1 80 ? -15.386 -15.594 8.804 1.00 67.62 80 ILE A N 1
ATOM 614 C CA . ILE A 1 80 ? -16.617 -14.833 9.006 1.00 67.62 80 ILE A CA 1
ATOM 615 C C . ILE A 1 80 ? -17.010 -14.181 7.675 1.00 67.62 80 ILE A C 1
ATOM 617 O O . ILE A 1 80 ? -16.158 -13.622 6.985 1.00 67.62 80 ILE A O 1
ATOM 621 N N . ASP A 1 81 ? -18.292 -14.245 7.314 1.00 59.22 81 ASP A N 1
ATOM 622 C CA . ASP A 1 81 ? -18.811 -13.557 6.130 1.00 59.22 81 ASP A CA 1
ATOM 623 C C . ASP A 1 81 ? -18.764 -12.030 6.305 1.00 59.22 81 ASP A C 1
ATOM 625 O O . ASP A 1 81 ? -18.894 -11.508 7.413 1.00 59.22 81 ASP A O 1
ATOM 629 N N . ASN A 1 82 ? -18.642 -11.284 5.200 1.00 60.38 82 ASN A N 1
ATOM 630 C CA . ASN A 1 82 ? -18.705 -9.814 5.191 1.00 60.38 82 ASN A CA 1
ATOM 631 C C . ASN A 1 82 ? -20.141 -9.283 5.403 1.00 60.38 82 ASN A C 1
ATOM 633 O O . ASN A 1 82 ? -20.629 -8.433 4.659 1.00 60.38 82 ASN A O 1
ATOM 637 N N . ASN A 1 83 ? -20.840 -9.821 6.396 1.00 60.12 83 ASN A N 1
ATOM 638 C CA . ASN A 1 83 ? -22.153 -9.377 6.818 1.00 60.12 83 ASN A CA 1
ATOM 639 C C . ASN A 1 83 ? -22.077 -8.884 8.259 1.00 60.12 83 ASN A C 1
ATOM 641 O O . ASN A 1 83 ? -21.411 -9.468 9.110 1.00 60.12 83 ASN A O 1
ATOM 645 N N . TYR A 1 84 ? -22.824 -7.817 8.535 1.00 56.56 84 TYR A N 1
ATOM 646 C CA . TYR A 1 84 ? -22.920 -7.218 9.863 1.00 56.56 84 TYR A CA 1
ATOM 647 C C . TYR A 1 84 ? -23.340 -8.233 10.937 1.00 56.56 84 TYR A C 1
ATOM 649 O O . TYR A 1 84 ? -22.809 -8.211 12.036 1.00 56.56 84 TYR A O 1
ATOM 657 N N . GLU A 1 85 ? -24.251 -9.153 10.605 1.00 58.72 85 GLU A N 1
ATOM 658 C CA . GLU A 1 85 ? -24.710 -10.210 11.520 1.00 58.72 85 GLU A CA 1
ATOM 659 C C . GLU A 1 85 ? -23.636 -11.257 11.827 1.00 58.72 85 GLU A C 1
ATOM 661 O O . GLU A 1 85 ? -23.653 -11.851 12.899 1.00 58.72 85 GLU A O 1
ATOM 666 N N . SER A 1 86 ? -22.709 -11.492 10.899 1.00 58.03 86 SER A N 1
ATOM 667 C CA . SER A 1 86 ? -21.614 -12.445 11.084 1.00 58.03 86 SER A CA 1
ATOM 668 C C . SER A 1 86 ? -20.464 -11.828 11.885 1.00 58.03 86 SER A C 1
ATOM 670 O O . SER A 1 86 ? -19.756 -12.544 12.585 1.00 58.03 86 SER A O 1
ATOM 672 N N . ALA A 1 87 ? -20.295 -10.506 11.789 1.00 56.41 87 ALA A N 1
ATOM 673 C CA . ALA A 1 87 ? -19.260 -9.736 12.475 1.00 56.41 87 ALA A CA 1
ATOM 674 C C . ALA A 1 87 ? -19.699 -9.139 13.831 1.00 56.41 87 ALA A C 1
ATOM 676 O O . ALA A 1 87 ? -18.901 -8.434 14.452 1.00 56.41 87 ALA A O 1
ATOM 677 N N . TYR A 1 88 ? -20.949 -9.374 14.252 1.00 53.00 88 TYR A N 1
ATOM 678 C CA . TYR A 1 88 ? -21.507 -8.921 15.532 1.00 53.00 88 TYR A CA 1
ATOM 679 C C . TYR A 1 88 ? -20.961 -9.717 16.724 1.00 53.00 88 TYR A C 1
ATOM 681 O O . TYR A 1 88 ? -20.849 -10.959 16.610 1.00 53.00 88 TYR A O 1
#